Protein AF-A0A937USN3-F1 (afdb_monomer_lite)

pLDDT: mean 70.6, std 16.05, range [36.78, 91.44]

Sequence (92 aa):
MADERVTAPESPAMTSEQAGRWETVLDTLAGMLPPGAVRVLVDGAGGEDVPRLFADRLAASVSAAGRRTKRRYIHAANRKNQSIVKKAPRNG

Secondary structure (DSSP, 8-state):
------PPPPPP---HHHHHHHHHHHHHHHHTSPSSS-EEEEEEESS-HHHHHHHHHHHHHHHHTT-EEEEEEE----TTGGGTTS------

Foldseek 3Di:
DDDPPPPQPDDDDDDPVRVVVLVVVLLVVLVPDDDDADEDEQEFDEDDPVSVNSSVVSQVSNVVSVYHYDYDYDYPPDPPPVPPVPDDDDDD

Organism: NCBI:txid1836974

Radius of gyration: 19.17 Å; chains: 1; bounding box: 40×46×55 Å

Structure (mmCIF, N/CA/C/O backbone):
data_AF-A0A937USN3-F1
#
_entry.id   AF-A0A937USN3-F1
#
loop_
_atom_site.group_PDB
_atom_site.id
_atom_site.type_symbol
_atom_site.label_atom_id
_atom_site.label_alt_id
_atom_site.label_comp_id
_atom_site.label_asym_id
_atom_site.label_entity_id
_atom_site.label_seq_id
_atom_site.pdbx_PDB_ins_code
_atom_site.Cartn_x
_atom_site.Cartn_y
_atom_site.Cartn_z
_atom_site.occupancy
_atom_site.B_iso_or_equiv
_atom_site.auth_seq_id
_atom_site.auth_comp_id
_atom_site.auth_asym_id
_atom_site.auth_atom_id
_atom_site.pdbx_PDB_model_num
ATOM 1 N N . MET A 1 1 ? 19.886 -21.682 17.518 1.00 36.78 1 MET A N 1
ATOM 2 C CA . MET A 1 1 ? 18.616 -21.581 16.772 1.00 36.78 1 MET A CA 1
ATOM 3 C C . MET A 1 1 ? 18.616 -20.210 16.124 1.00 36.78 1 MET A C 1
ATOM 5 O O . MET A 1 1 ? 18.567 -19.2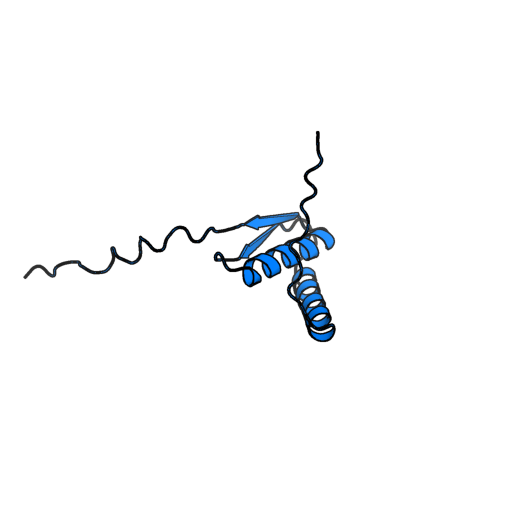29 16.851 1.00 36.78 1 MET A O 1
ATOM 9 N N . ALA A 1 2 ? 18.879 -20.141 14.818 1.00 41.47 2 ALA A N 1
ATOM 10 C CA . ALA A 1 2 ? 19.021 -18.873 14.110 1.00 41.47 2 ALA A CA 1
ATOM 11 C C . ALA A 1 2 ? 17.634 -18.354 13.716 1.00 41.47 2 ALA A C 1
ATOM 13 O O . ALA A 1 2 ? 16.851 -19.074 13.105 1.00 41.47 2 ALA A O 1
ATOM 14 N N . ASP A 1 3 ? 17.362 -17.126 14.138 1.00 42.53 3 ASP A N 1
ATOM 15 C CA . ASP A 1 3 ? 16.198 -16.316 13.810 1.00 42.53 3 ASP A CA 1
ATOM 16 C C . ASP A 1 3 ? 16.233 -16.012 12.304 1.00 42.53 3 ASP A C 1
ATOM 18 O O . ASP A 1 3 ? 17.063 -15.228 11.835 1.00 42.53 3 ASP A O 1
ATOM 22 N N . GLU A 1 4 ? 15.394 -16.702 11.529 1.00 44.41 4 GLU A N 1
ATOM 23 C CA . GLU A 1 4 ? 15.198 -16.445 10.104 1.00 44.41 4 GLU A CA 1
ATOM 24 C C . GLU A 1 4 ? 14.442 -15.120 9.968 1.00 44.41 4 GLU A C 1
ATOM 26 O O . GLU A 1 4 ? 13.227 -15.064 9.776 1.00 44.41 4 GLU A O 1
ATOM 31 N N . ARG A 1 5 ? 15.179 -14.017 10.132 1.00 46.19 5 ARG A N 1
ATOM 32 C CA . ARG A 1 5 ? 14.706 -12.691 9.753 1.00 46.19 5 ARG A CA 1
ATOM 33 C C . ARG A 1 5 ? 14.367 -12.765 8.276 1.00 46.19 5 ARG A C 1
ATOM 35 O O . ARG A 1 5 ? 15.267 -12.859 7.448 1.00 46.19 5 ARG A O 1
ATOM 42 N N . VAL A 1 6 ? 13.074 -12.719 7.971 1.00 49.34 6 VAL A N 1
ATOM 43 C CA . VAL A 1 6 ? 12.555 -12.503 6.622 1.00 49.34 6 VAL A CA 1
ATOM 44 C C . VAL A 1 6 ? 13.139 -11.178 6.137 1.00 49.34 6 VAL A C 1
ATOM 46 O O . VAL A 1 6 ? 12.623 -10.102 6.441 1.00 49.34 6 VAL A O 1
ATOM 49 N N . THR A 1 7 ? 14.282 -11.241 5.464 1.00 45.09 7 THR A N 1
ATOM 50 C CA . THR A 1 7 ? 14.910 -10.087 4.842 1.00 45.09 7 THR A CA 1
ATOM 51 C C . THR A 1 7 ? 13.992 -9.639 3.721 1.00 45.09 7 THR A C 1
ATOM 53 O O . THR A 1 7 ? 13.618 -10.421 2.844 1.00 45.09 7 THR A O 1
ATOM 56 N N . ALA A 1 8 ? 13.559 -8.380 3.796 1.00 53.50 8 ALA A N 1
ATOM 57 C CA . ALA A 1 8 ? 12.774 -7.774 2.738 1.00 53.50 8 ALA A CA 1
ATOM 58 C C . ALA A 1 8 ? 13.540 -7.930 1.411 1.00 53.50 8 ALA A C 1
ATOM 60 O O . ALA A 1 8 ? 14.751 -7.686 1.395 1.00 53.50 8 ALA A O 1
ATOM 61 N N . PRO A 1 9 ? 12.877 -8.356 0.322 1.00 54.72 9 PRO A N 1
ATOM 62 C CA . PRO A 1 9 ? 13.529 -8.506 -0.971 1.00 54.72 9 PRO A CA 1
ATOM 63 C C . PRO A 1 9 ? 14.188 -7.192 -1.391 1.00 54.72 9 PRO A C 1
ATOM 65 O O . PRO A 1 9 ? 13.644 -6.104 -1.172 1.00 54.72 9 PRO A O 1
ATOM 68 N N . GLU A 1 10 ? 15.374 -7.319 -1.980 1.00 59.31 10 GLU A N 1
ATOM 69 C CA . GLU A 1 10 ? 16.214 -6.207 -2.408 1.00 59.31 10 GLU A CA 1
ATOM 70 C C . GLU A 1 10 ? 15.407 -5.296 -3.333 1.00 59.31 10 GLU A C 1
ATOM 72 O O . GLU A 1 10 ? 14.791 -5.739 -4.305 1.00 59.31 10 GLU A O 1
ATOM 77 N N . SER A 1 11 ? 15.350 -4.011 -2.992 1.00 58.50 11 SER A N 1
ATOM 78 C CA . SER A 1 11 ? 14.669 -3.032 -3.828 1.00 58.50 11 SER A CA 1
ATOM 79 C C . SER A 1 11 ? 15.321 -3.014 -5.213 1.00 58.50 11 SER A C 1
ATOM 81 O O . SER A 1 11 ? 16.536 -2.831 -5.277 1.00 58.50 11 SER A O 1
ATOM 83 N N . PRO A 1 12 ? 14.569 -3.126 -6.323 1.00 63.69 12 PRO A N 1
ATOM 84 C CA . PRO A 1 12 ? 15.096 -2.816 -7.636 1.00 63.69 12 PRO A CA 1
ATOM 85 C C . PRO A 1 12 ? 15.615 -1.384 -7.581 1.00 63.69 12 PRO A C 1
ATOM 87 O O . PRO A 1 12 ? 15.048 -0.544 -6.874 1.00 63.69 12 PRO A O 1
ATOM 90 N N . ALA A 1 13 ? 16.703 -1.117 -8.298 1.00 75.19 13 ALA A N 1
ATOM 91 C CA . ALA A 1 13 ? 17.271 0.219 -8.367 1.00 75.19 13 ALA A CA 1
ATOM 92 C C . ALA A 1 13 ? 16.200 1.192 -8.890 1.00 75.19 13 ALA A C 1
ATOM 94 O O . ALA A 1 13 ? 15.846 1.173 -10.068 1.00 75.19 13 ALA A O 1
ATOM 95 N N . MET A 1 14 ? 15.650 2.000 -7.985 1.00 78.50 14 MET A N 1
ATOM 96 C CA . MET A 1 14 ? 14.659 3.031 -8.267 1.00 78.50 14 MET A CA 1
ATOM 97 C C . MET A 1 14 ? 15.312 4.393 -8.098 1.00 78.50 14 MET A C 1
ATOM 99 O O . MET A 1 14 ? 16.126 4.595 -7.194 1.00 78.50 14 MET A O 1
ATOM 103 N N . THR A 1 15 ? 14.926 5.348 -8.939 1.00 88.81 15 THR A N 1
ATOM 104 C CA . THR A 1 15 ? 15.229 6.754 -8.663 1.00 88.81 15 THR A CA 1
ATOM 105 C C . THR A 1 15 ? 14.454 7.214 -7.425 1.00 88.81 15 THR A C 1
ATOM 107 O O . THR A 1 15 ? 13.406 6.655 -7.093 1.00 88.81 15 THR A O 1
ATOM 110 N N . SER A 1 16 ? 14.921 8.266 -6.750 1.00 83.00 16 SER A N 1
ATOM 111 C CA . SER A 1 16 ? 14.219 8.821 -5.581 1.00 83.00 16 SER A CA 1
ATOM 112 C C . SER A 1 16 ? 12.792 9.268 -5.913 1.00 83.00 16 SER A C 1
ATOM 114 O O . SER A 1 16 ? 11.887 9.123 -5.098 1.00 83.00 16 SER A O 1
ATOM 116 N N . GLU A 1 17 ? 12.567 9.761 -7.133 1.00 90.38 17 GLU A N 1
ATOM 117 C CA . GLU A 1 17 ? 11.228 10.108 -7.609 1.00 90.38 17 GLU A CA 1
ATOM 118 C C . GLU A 1 17 ? 10.339 8.866 -7.757 1.00 90.38 17 GLU A C 1
ATOM 120 O O . GLU A 1 17 ? 9.186 8.872 -7.327 1.00 90.38 17 GLU A O 1
ATOM 125 N N . GLN A 1 18 ? 10.868 7.785 -8.336 1.00 84.75 18 GLN A N 1
ATOM 126 C CA . GLN A 1 18 ? 10.142 6.520 -8.444 1.00 84.75 18 GLN A CA 1
ATOM 127 C C . GLN A 1 18 ? 9.815 5.951 -7.062 1.00 84.75 18 GLN A C 1
ATOM 129 O O . GLN A 1 18 ? 8.687 5.509 -6.857 1.00 84.75 18 GLN A O 1
ATOM 134 N N . ALA A 1 19 ? 10.757 6.022 -6.117 1.00 85.19 19 ALA A N 1
ATOM 135 C CA . ALA A 1 19 ? 10.549 5.598 -4.737 1.00 85.19 19 ALA A CA 1
ATOM 136 C C . ALA A 1 19 ? 9.423 6.399 -4.060 1.00 85.19 19 ALA A C 1
ATOM 138 O O . ALA A 1 19 ? 8.480 5.796 -3.548 1.00 85.19 19 ALA A O 1
ATOM 139 N N . GLY A 1 20 ? 9.447 7.734 -4.157 1.00 86.19 20 GLY A N 1
ATOM 140 C CA . GLY A 1 20 ? 8.408 8.588 -3.568 1.00 86.19 20 GLY A CA 1
ATOM 141 C C . GLY A 1 20 ? 7.024 8.381 -4.196 1.00 86.19 20 GLY A C 1
ATOM 142 O O . GLY A 1 20 ? 6.010 8.332 -3.494 1.00 86.19 20 GLY A O 1
ATOM 143 N N . ARG A 1 21 ? 6.957 8.179 -5.521 1.00 90.69 21 ARG A N 1
ATOM 144 C CA . ARG A 1 21 ? 5.700 7.806 -6.197 1.00 90.69 21 ARG A CA 1
ATOM 145 C C . ARG A 1 21 ? 5.193 6.444 -5.724 1.00 90.69 21 ARG A C 1
ATOM 147 O O . ARG A 1 21 ? 3.987 6.262 -5.581 1.00 90.69 21 ARG A O 1
ATOM 154 N N . TRP A 1 22 ? 6.095 5.499 -5.470 1.00 87.69 22 TRP A N 1
ATOM 155 C CA . TRP A 1 22 ? 5.740 4.185 -4.940 1.00 87.69 22 TRP A CA 1
ATOM 156 C C . TRP A 1 22 ? 5.151 4.265 -3.537 1.00 87.69 22 TRP A C 1
ATOM 158 O O . TRP A 1 22 ? 4.073 3.720 -3.314 1.00 87.69 22 TRP A O 1
ATOM 168 N N . GLU A 1 23 ? 5.804 4.981 -2.625 1.00 87.31 23 GLU A N 1
ATOM 169 C CA . GLU A 1 23 ? 5.298 5.214 -1.266 1.00 87.31 23 GLU A CA 1
ATOM 170 C C . GLU A 1 23 ? 3.906 5.852 -1.300 1.00 87.31 23 GLU A C 1
ATOM 172 O O . GLU A 1 23 ? 2.969 5.323 -0.706 1.00 87.31 23 GLU A O 1
ATOM 177 N N . THR A 1 24 ? 3.732 6.895 -2.118 1.00 91.44 24 THR A N 1
ATOM 178 C CA . THR A 1 24 ? 2.441 7.582 -2.281 1.00 91.44 24 THR A CA 1
ATOM 179 C C . THR A 1 24 ? 1.323 6.627 -2.708 1.00 91.44 24 THR A C 1
ATOM 181 O O . THR A 1 24 ? 0.218 6.677 -2.164 1.00 91.44 24 THR A O 1
ATOM 184 N N . VAL A 1 25 ? 1.585 5.740 -3.677 1.00 91.44 25 VAL A N 1
ATOM 185 C CA . VAL A 1 25 ? 0.589 4.759 -4.138 1.00 91.44 25 VAL A CA 1
ATOM 186 C C . VAL A 1 25 ? 0.248 3.766 -3.027 1.00 91.44 25 VAL A C 1
ATOM 188 O O . VAL A 1 25 ? -0.931 3.494 -2.802 1.00 91.44 25 VAL A O 1
ATOM 191 N N . LEU A 1 26 ? 1.251 3.233 -2.328 1.00 88.00 26 LEU A N 1
ATOM 192 C CA . LEU A 1 26 ? 1.039 2.249 -1.264 1.00 88.00 26 LEU A CA 1
ATOM 193 C C . LEU A 1 26 ? 0.241 2.837 -0.096 1.00 88.00 26 LEU A C 1
ATOM 195 O O . LEU A 1 26 ? -0.709 2.202 0.368 1.00 88.00 26 LEU A O 1
ATOM 199 N N . ASP A 1 27 ? 0.573 4.056 0.324 1.00 87.12 27 ASP A N 1
ATOM 200 C CA . ASP A 1 27 ? -0.116 4.748 1.414 1.00 87.12 27 ASP A CA 1
ATOM 201 C C . ASP A 1 27 ? -1.550 5.104 1.034 1.00 87.12 27 ASP A C 1
ATOM 203 O O . ASP A 1 27 ? -2.472 4.898 1.825 1.00 87.12 27 ASP A O 1
ATOM 207 N N . THR A 1 28 ? -1.764 5.556 -0.204 1.00 90.38 28 THR A N 1
ATOM 208 C CA . THR A 1 28 ? -3.112 5.821 -0.719 1.00 90.38 28 THR A CA 1
ATOM 209 C C . THR A 1 28 ? -3.961 4.550 -0.678 1.00 90.38 28 THR A C 1
ATOM 211 O O . THR A 1 28 ? -5.070 4.563 -0.144 1.00 90.38 28 THR A O 1
ATOM 214 N N . LEU A 1 29 ? -3.436 3.427 -1.181 1.00 88.06 29 LEU A N 1
ATOM 215 C CA . LEU A 1 29 ? -4.153 2.149 -1.182 1.00 88.06 29 LEU A CA 1
ATOM 216 C C . LEU A 1 29 ? -4.436 1.639 0.236 1.00 88.06 29 LEU A C 1
ATOM 218 O O . LEU A 1 29 ? -5.532 1.143 0.497 1.00 88.06 29 LEU A O 1
ATOM 222 N N . ALA A 1 30 ? -3.482 1.778 1.159 1.00 85.06 30 ALA A N 1
ATOM 223 C CA . ALA A 1 30 ? -3.681 1.410 2.557 1.00 85.06 30 ALA A CA 1
ATOM 224 C C . ALA A 1 30 ? -4.734 2.304 3.239 1.00 85.06 30 ALA A C 1
ATOM 226 O O . ALA A 1 30 ? -5.572 1.800 3.991 1.00 85.06 30 ALA A O 1
ATOM 227 N N . GLY A 1 31 ? -4.731 3.606 2.941 1.00 85.94 31 GLY A N 1
ATOM 228 C CA . GLY A 1 31 ? -5.674 4.592 3.476 1.00 85.94 31 GLY A CA 1
ATOM 229 C C . GLY A 1 31 ? -7.108 4.434 2.963 1.00 85.94 31 GLY A C 1
ATOM 230 O O . GLY A 1 31 ? -8.050 4.785 3.668 1.00 85.94 31 GLY A O 1
ATOM 231 N N . MET A 1 32 ? -7.297 3.847 1.777 1.00 87.62 32 MET A N 1
ATOM 232 C CA . MET A 1 32 ? -8.627 3.523 1.242 1.00 87.62 32 MET A CA 1
ATOM 233 C C . MET A 1 32 ? -9.308 2.349 1.964 1.00 87.62 32 MET A C 1
ATOM 235 O O . MET A 1 32 ? -10.502 2.114 1.767 1.00 87.62 32 MET A O 1
ATOM 239 N N . LEU A 1 33 ? -8.581 1.588 2.788 1.00 84.44 33 LEU A N 1
ATOM 240 C CA . LEU A 1 33 ? -9.150 0.449 3.499 1.00 84.44 33 LEU A CA 1
ATOM 241 C C . LEU A 1 33 ? -10.007 0.912 4.685 1.00 84.44 33 LEU A C 1
ATOM 243 O O . LEU A 1 33 ? -9.524 1.681 5.524 1.00 84.44 33 LEU A O 1
ATOM 247 N N . PRO A 1 34 ? -11.237 0.383 4.836 1.00 82.06 34 PRO A N 1
ATOM 248 C CA . PRO A 1 34 ? -12.101 0.781 5.932 1.00 82.06 34 PRO A CA 1
ATOM 249 C C . PRO A 1 34 ? -11.430 0.547 7.297 1.00 82.06 34 PRO A C 1
ATOM 251 O O . PRO A 1 34 ? -10.638 -0.395 7.462 1.00 82.06 34 PRO A O 1
ATOM 254 N N . PRO A 1 35 ? -11.721 1.403 8.292 1.00 75.44 35 PRO A N 1
ATOM 255 C CA . PRO A 1 35 ? -11.232 1.211 9.647 1.00 75.44 35 PRO A CA 1
ATOM 256 C C . PRO A 1 35 ? -11.806 -0.074 10.259 1.00 75.44 35 PRO A C 1
ATOM 258 O O . PRO A 1 35 ? -12.924 -0.486 9.956 1.00 75.44 35 PRO A O 1
ATOM 261 N N . GLY A 1 36 ? -11.036 -0.704 11.148 1.00 71.00 36 GLY A N 1
ATOM 262 C CA . GLY A 1 36 ? -11.452 -1.901 11.883 1.00 71.00 36 GLY A CA 1
ATOM 263 C C . GLY A 1 36 ? -10.821 -3.205 11.387 1.00 71.00 36 GLY A C 1
ATOM 264 O O . GLY A 1 36 ? -9.780 -3.216 10.730 1.00 71.00 36 GLY A O 1
ATOM 265 N N . ALA A 1 37 ? -11.433 -4.333 11.760 1.00 65.19 37 ALA A N 1
ATOM 266 C CA . ALA A 1 37 ? -10.879 -5.680 11.589 1.00 65.19 37 ALA A CA 1
ATOM 267 C C . ALA A 1 37 ? -11.028 -6.230 10.156 1.00 65.19 37 ALA A C 1
ATOM 269 O O . ALA A 1 37 ? -11.507 -7.346 9.945 1.00 65.19 37 ALA A O 1
ATOM 270 N N . VAL A 1 38 ? -10.606 -5.455 9.161 1.00 76.75 38 VAL A N 1
ATOM 271 C CA . VAL A 1 38 ? -10.568 -5.895 7.765 1.00 76.75 38 VAL A CA 1
ATOM 272 C C . VAL A 1 38 ? -9.376 -6.833 7.577 1.00 76.75 38 VAL A C 1
ATOM 274 O O . VAL A 1 38 ? -8.252 -6.526 7.984 1.00 76.75 38 VAL A O 1
ATOM 277 N N . ARG A 1 39 ? -9.624 -7.999 6.972 1.00 80.31 39 ARG A N 1
ATOM 278 C CA . ARG A 1 39 ? -8.564 -8.904 6.514 1.00 80.31 39 ARG A CA 1
ATOM 279 C C . ARG A 1 39 ? -8.276 -8.616 5.050 1.00 80.31 39 ARG A C 1
ATOM 281 O O . ARG A 1 39 ? -9.193 -8.671 4.236 1.00 80.31 39 ARG A O 1
ATOM 288 N N . VAL A 1 40 ? -7.016 -8.350 4.724 1.00 81.12 40 VAL A N 1
ATOM 289 C CA . VAL A 1 40 ? -6.600 -8.019 3.356 1.00 81.12 40 VAL A CA 1
ATOM 290 C C . VAL A 1 40 ? -5.815 -9.180 2.766 1.00 81.12 40 VAL A C 1
ATOM 292 O O . VAL A 1 40 ? -4.842 -9.655 3.357 1.00 81.12 40 VAL A O 1
ATOM 295 N N . LEU A 1 41 ? -6.259 -9.646 1.600 1.00 81.12 41 LEU A N 1
ATOM 296 C CA . LEU A 1 41 ? -5.528 -10.596 0.774 1.00 81.12 41 LEU A CA 1
ATOM 297 C C . LEU A 1 41 ? -4.790 -9.814 -0.309 1.00 81.12 41 LEU A C 1
ATOM 299 O O . LEU A 1 41 ? -5.431 -9.186 -1.147 1.00 81.12 41 LEU A O 1
ATOM 303 N N . VAL A 1 42 ? -3.461 -9.888 -0.305 1.00 79.00 42 VAL A N 1
ATOM 304 C CA . VAL A 1 42 ? -2.647 -9.333 -1.391 1.00 79.00 42 VAL A CA 1
ATOM 305 C C . VAL A 1 42 ? -2.171 -10.478 -2.274 1.00 79.00 42 VAL A C 1
ATOM 307 O O . VAL A 1 42 ? -1.338 -11.303 -1.865 1.00 79.00 42 VAL A O 1
ATOM 310 N N . ASP A 1 43 ? -2.736 -10.533 -3.477 1.00 77.38 43 ASP A N 1
ATOM 311 C CA . ASP A 1 43 ? -2.372 -11.491 -4.511 1.00 77.38 43 ASP A CA 1
ATOM 312 C C . ASP A 1 43 ? -1.441 -10.838 -5.538 1.00 77.38 43 ASP A C 1
ATOM 314 O O . ASP A 1 43 ? -1.657 -9.708 -5.970 1.00 77.38 43 ASP A O 1
ATOM 318 N N . GLY A 1 44 ? -0.394 -11.566 -5.904 1.00 71.81 44 GLY A N 1
ATOM 319 C CA . GLY A 1 44 ? 0.566 -11.177 -6.926 1.00 71.81 44 GLY A CA 1
ATOM 320 C C . GLY A 1 44 ? 0.796 -12.401 -7.794 1.00 71.81 44 GLY A C 1
ATOM 321 O O . GLY A 1 44 ? 1.386 -13.380 -7.330 1.00 71.81 44 GLY A O 1
ATOM 322 N N . ALA A 1 45 ? 0.268 -12.378 -9.014 1.00 63.53 45 ALA A N 1
ATOM 323 C CA . ALA A 1 45 ? 0.377 -13.497 -9.935 1.00 63.53 45 ALA A CA 1
ATOM 324 C C . ALA A 1 4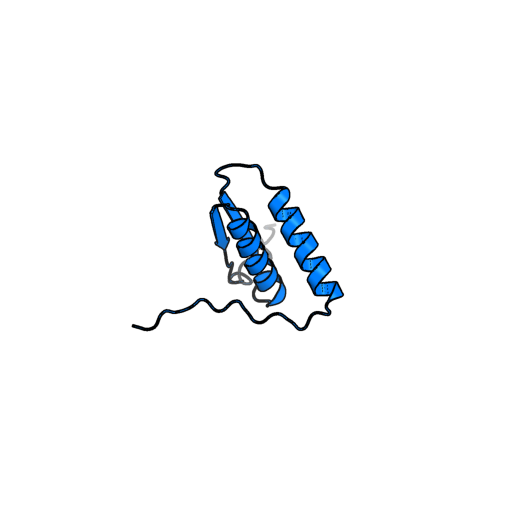5 ? 1.769 -13.539 -10.590 1.00 63.53 45 ALA A C 1
ATOM 326 O O . ALA A 1 45 ? 2.217 -12.541 -11.146 1.00 63.53 45 ALA A O 1
ATOM 327 N N . GLY A 1 46 ? 2.386 -14.726 -10.611 1.00 59.75 46 GLY A N 1
ATOM 328 C CA . GLY A 1 46 ? 3.462 -15.073 -11.550 1.00 59.75 46 GLY A CA 1
ATOM 329 C C . GLY A 1 46 ? 4.896 -14.873 -11.050 1.00 59.75 46 GLY A C 1
ATOM 330 O O . GLY A 1 46 ? 5.176 -13.987 -10.257 1.00 59.75 46 GLY A O 1
ATOM 331 N N . GLY A 1 47 ? 5.804 -15.740 -11.522 1.00 56.72 47 GLY A N 1
ATOM 332 C CA . GLY A 1 47 ? 7.221 -15.835 -11.135 1.00 56.72 47 GLY A CA 1
ATOM 333 C C . GLY A 1 47 ? 8.135 -14.728 -11.667 1.00 56.72 47 GLY A C 1
A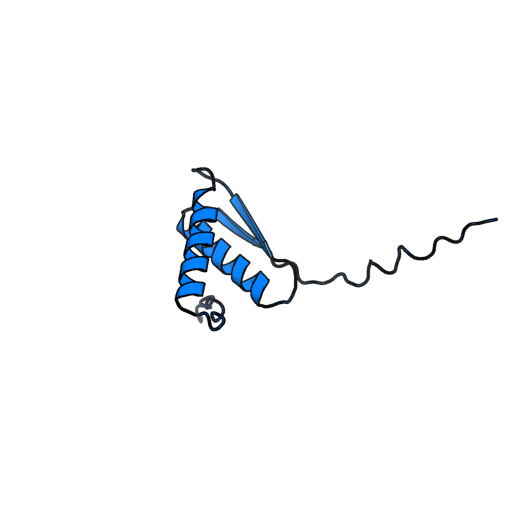TOM 334 O O . GLY A 1 47 ? 9.277 -15.016 -12.002 1.00 56.72 47 GLY A O 1
ATOM 335 N N . GLU A 1 48 ? 7.624 -13.503 -11.766 1.00 65.56 48 GLU A N 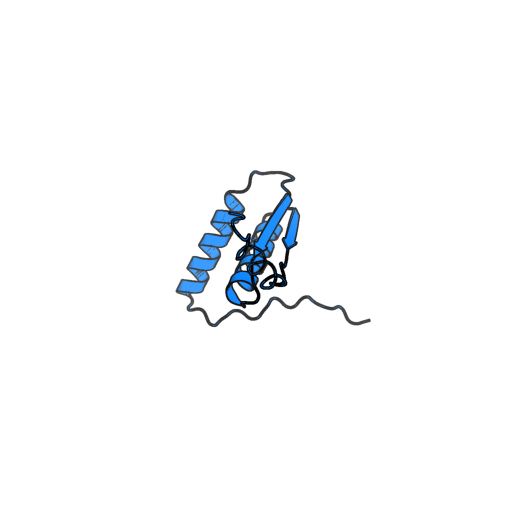1
ATOM 336 C CA . GLU A 1 48 ? 8.409 -12.305 -12.060 1.00 65.56 48 GLU A CA 1
ATOM 337 C C . GLU A 1 48 ? 8.639 -11.512 -10.763 1.00 65.56 48 GLU A C 1
ATOM 339 O O . GLU A 1 48 ? 7.760 -11.438 -9.896 1.00 65.56 48 GLU A O 1
ATOM 344 N N . ASP A 1 49 ? 9.822 -10.915 -10.617 1.00 69.12 49 ASP A N 1
ATOM 345 C CA . ASP A 1 49 ? 10.254 -10.303 -9.353 1.00 69.12 49 ASP A CA 1
ATOM 346 C C . ASP A 1 49 ? 9.461 -9.037 -8.994 1.00 69.12 49 ASP A C 1
ATOM 348 O O . ASP A 1 49 ? 9.193 -8.771 -7.821 1.00 69.12 49 ASP A O 1
ATOM 352 N N . VAL A 1 50 ? 9.013 -8.275 -9.998 1.00 71.94 50 VAL A N 1
ATOM 353 C CA . VAL A 1 50 ? 8.347 -6.978 -9.791 1.00 71.94 50 VAL A CA 1
ATOM 354 C C . VAL A 1 50 ? 6.924 -7.118 -9.221 1.00 71.94 50 VAL A C 1
ATOM 356 O O . VAL A 1 50 ? 6.646 -6.483 -8.198 1.00 71.94 50 VAL A O 1
ATOM 359 N N . PRO A 1 51 ? 6.016 -7.951 -9.779 1.00 73.31 51 PRO A N 1
ATOM 360 C CA . PRO A 1 51 ? 4.694 -8.177 -9.183 1.00 73.31 51 PRO A CA 1
ATOM 361 C C . PRO A 1 51 ? 4.766 -8.752 -7.767 1.00 73.31 51 PRO A C 1
ATOM 363 O O . PRO A 1 51 ? 3.959 -8.399 -6.902 1.00 73.31 51 PRO A O 1
ATOM 366 N N . ARG A 1 52 ? 5.751 -9.622 -7.510 1.00 77.50 52 ARG A N 1
ATOM 367 C CA . ARG A 1 52 ? 5.988 -10.189 -6.183 1.00 77.50 52 ARG A CA 1
ATOM 368 C C . ARG A 1 52 ? 6.401 -9.107 -5.189 1.00 77.50 52 ARG A C 1
ATOM 370 O O . ARG A 1 52 ? 5.770 -9.001 -4.141 1.00 77.50 52 ARG A O 1
ATOM 377 N N . LEU A 1 53 ? 7.385 -8.285 -5.546 1.00 79.69 53 LEU A N 1
ATOM 378 C CA . LEU A 1 53 ? 7.864 -7.191 -4.709 1.00 79.69 53 LEU A CA 1
ATOM 379 C C . LEU A 1 53 ? 6.766 -6.173 -4.392 1.00 79.69 53 LEU A C 1
ATOM 381 O O . LEU A 1 53 ? 6.637 -5.751 -3.244 1.00 79.69 53 LEU A O 1
ATOM 385 N N . PHE A 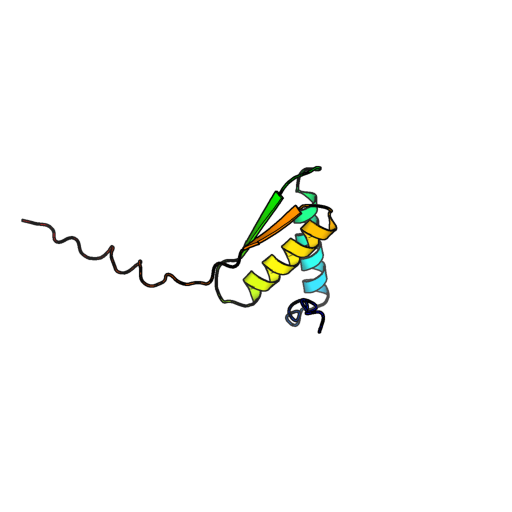1 54 ? 5.974 -5.779 -5.392 1.00 81.50 54 PHE A N 1
ATOM 386 C CA . PHE A 1 54 ? 4.873 -4.841 -5.178 1.00 81.50 54 PHE A CA 1
ATOM 387 C C . PHE A 1 54 ? 3.876 -5.393 -4.155 1.00 81.50 54 PHE A C 1
ATOM 389 O O . PHE A 1 54 ? 3.496 -4.705 -3.208 1.00 81.50 54 PHE A O 1
ATOM 396 N N . ALA A 1 55 ? 3.499 -6.662 -4.307 1.00 82.88 55 ALA A N 1
ATOM 397 C CA . ALA A 1 55 ? 2.582 -7.321 -3.393 1.00 82.88 55 ALA A CA 1
ATOM 398 C C . ALA A 1 55 ? 3.165 -7.490 -1.975 1.00 82.88 55 ALA A C 1
ATOM 400 O O . ALA A 1 55 ? 2.423 -7.387 -0.997 1.00 82.88 55 ALA A O 1
ATOM 401 N N . ASP A 1 56 ? 4.478 -7.697 -1.845 1.00 83.88 56 ASP A N 1
ATOM 402 C CA . ASP A 1 56 ? 5.156 -7.772 -0.546 1.00 83.88 56 ASP A CA 1
ATOM 403 C C . ASP A 1 56 ? 5.171 -6.403 0.152 1.00 83.88 56 ASP A C 1
ATOM 405 O O . ASP A 1 56 ? 4.822 -6.304 1.332 1.00 83.88 56 ASP A O 1
ATOM 409 N N . ARG A 1 57 ? 5.479 -5.323 -0.579 1.00 85.50 57 ARG A N 1
ATOM 410 C CA . ARG A 1 57 ? 5.461 -3.961 -0.020 1.00 85.50 57 ARG A CA 1
ATOM 411 C C . ARG A 1 57 ? 4.065 -3.486 0.336 1.00 85.50 57 ARG A C 1
ATOM 413 O O . ARG A 1 57 ? 3.877 -2.934 1.415 1.00 85.50 57 ARG A O 1
ATOM 420 N N . LEU A 1 58 ? 3.077 -3.758 -0.511 1.00 85.25 58 LEU A N 1
ATOM 421 C CA . LEU A 1 58 ? 1.687 -3.450 -0.190 1.00 85.25 58 LEU A CA 1
ATOM 422 C C . LEU A 1 58 ? 1.232 -4.203 1.060 1.00 85.25 58 LEU A C 1
ATOM 424 O O . LEU A 1 58 ? 0.599 -3.614 1.934 1.00 85.25 58 LEU A O 1
ATOM 428 N N . ALA A 1 59 ? 1.600 -5.479 1.196 1.00 85.38 59 ALA A N 1
ATOM 429 C CA . ALA A 1 59 ? 1.282 -6.232 2.401 1.00 85.38 59 ALA A CA 1
ATOM 430 C C . ALA A 1 59 ? 1.935 -5.629 3.661 1.00 85.38 59 ALA A C 1
ATOM 432 O O . ALA A 1 59 ? 1.304 -5.606 4.724 1.00 85.38 59 ALA A O 1
ATOM 433 N N . ALA A 1 60 ? 3.161 -5.108 3.545 1.00 86.62 60 ALA A N 1
ATOM 434 C CA . ALA A 1 60 ? 3.843 -4.406 4.629 1.00 86.62 60 ALA A CA 1
ATOM 435 C C . ALA A 1 60 ? 3.140 -3.087 5.000 1.00 86.62 60 ALA A C 1
ATOM 437 O O . ALA A 1 60 ? 2.796 -2.911 6.169 1.00 86.62 60 ALA A O 1
ATOM 438 N N . SER A 1 61 ? 2.837 -2.215 4.030 1.00 86.25 61 SER A N 1
ATOM 439 C CA . SER A 1 61 ? 2.147 -0.934 4.275 1.00 86.25 61 SER A CA 1
ATOM 440 C C . SER A 1 61 ? 0.767 -1.130 4.907 1.00 86.25 61 SER A C 1
ATOM 442 O O . SER A 1 61 ? 0.423 -0.477 5.890 1.00 86.25 61 SER A O 1
ATOM 444 N N . VAL A 1 62 ? -0.010 -2.100 4.415 1.00 85.50 62 VAL A N 1
ATOM 445 C CA . VAL A 1 62 ? -1.330 -2.436 4.975 1.00 85.50 62 VAL A CA 1
ATOM 446 C C . VAL A 1 62 ? -1.215 -2.947 6.419 1.00 85.50 62 VAL A C 1
ATOM 448 O O . VAL A 1 62 ? -2.038 -2.606 7.272 1.00 85.50 62 VAL A O 1
ATOM 451 N N . SER A 1 63 ? -0.174 -3.725 6.723 1.00 83.38 63 SER A N 1
ATOM 452 C CA . SER A 1 63 ? 0.081 -4.205 8.088 1.00 83.38 63 SER A CA 1
ATOM 453 C C . SER A 1 63 ? 0.531 -3.079 9.022 1.00 83.38 63 SER A C 1
ATOM 455 O O . SER A 1 63 ? 0.058 -3.015 10.156 1.00 83.38 63 SER A O 1
ATOM 457 N N . ALA A 1 64 ? 1.374 -2.158 8.542 1.00 83.62 64 ALA A N 1
ATOM 458 C CA . ALA A 1 64 ? 1.791 -0.965 9.282 1.00 83.62 64 ALA A CA 1
ATOM 459 C C . ALA A 1 64 ? 0.605 -0.035 9.599 1.00 83.62 64 ALA A C 1
ATOM 461 O O . ALA A 1 64 ? 0.546 0.543 10.681 1.00 83.62 64 ALA A O 1
ATOM 462 N N . ALA A 1 65 ? -0.404 0.013 8.723 1.00 82.56 65 ALA A N 1
ATOM 463 C CA . ALA A 1 65 ? -1.681 0.688 8.970 1.00 82.56 65 ALA A CA 1
ATOM 464 C C . ALA A 1 65 ? -2.602 -0.049 9.978 1.00 82.56 65 ALA A C 1
ATOM 466 O O . ALA A 1 65 ? -3.758 0.337 10.183 1.00 82.56 65 ALA A O 1
ATOM 467 N N . GLY A 1 66 ? -2.123 -1.132 10.605 1.00 83.06 66 GLY A N 1
ATOM 468 C CA . GLY A 1 66 ? -2.829 -1.881 11.646 1.00 83.06 66 GLY A CA 1
ATOM 469 C C . GLY A 1 66 ? -3.854 -2.886 11.118 1.00 83.06 66 GLY A C 1
ATOM 470 O O . GLY A 1 66 ? -4.798 -3.232 11.833 1.00 83.06 66 GLY A O 1
ATOM 471 N N . ARG A 1 67 ? -3.731 -3.338 9.864 1.00 81.94 67 ARG A N 1
ATOM 472 C CA . ARG A 1 67 ? -4.652 -4.320 9.266 1.00 81.94 67 ARG A CA 1
ATOM 473 C C . ARG A 1 67 ? -4.063 -5.729 9.296 1.00 81.94 67 ARG A C 1
ATOM 475 O O . ARG A 1 67 ? -2.857 -5.934 9.186 1.00 81.94 67 ARG A O 1
ATOM 482 N N . ARG A 1 68 ? -4.937 -6.732 9.444 1.00 82.56 68 ARG A N 1
ATOM 483 C CA . ARG A 1 68 ? -4.526 -8.144 9.405 1.00 82.56 68 ARG A CA 1
ATOM 484 C C . ARG A 1 68 ? -4.341 -8.567 7.952 1.00 82.56 68 ARG A C 1
ATOM 486 O O . ARG A 1 68 ? -5.321 -8.721 7.223 1.00 82.56 68 ARG A O 1
ATOM 493 N N . THR A 1 69 ? -3.100 -8.801 7.553 1.00 81.62 69 THR A N 1
ATOM 494 C CA . THR A 1 69 ? -2.751 -9.055 6.152 1.00 81.62 69 THR A CA 1
ATOM 495 C C . THR A 1 69 ? -2.334 -10.502 5.932 1.00 81.62 69 THR A C 1
ATOM 497 O O . THR A 1 69 ? -1.601 -11.075 6.737 1.00 81.62 69 THR A O 1
ATOM 500 N N . LYS A 1 70 ? -2.781 -11.104 4.823 1.00 85.31 70 LYS A N 1
ATOM 501 C CA . LYS A 1 70 ? -2.297 -12.407 4.349 1.00 85.31 70 LYS A CA 1
ATOM 502 C C . LYS A 1 70 ? -1.762 -12.266 2.927 1.00 85.31 70 LYS A C 1
ATOM 504 O O . LYS A 1 70 ? -2.483 -11.861 2.018 1.00 85.31 70 LYS A O 1
ATOM 509 N N . ARG A 1 71 ? -0.500 -12.644 2.731 1.00 81.81 71 ARG A N 1
ATOM 510 C CA . ARG A 1 71 ? 0.157 -12.687 1.422 1.00 81.81 71 ARG A CA 1
ATOM 511 C C . ARG A 1 71 ? -0.099 -14.040 0.751 1.00 81.81 71 ARG A C 1
ATOM 513 O O . ARG A 1 71 ? 0.027 -15.078 1.404 1.00 81.81 71 ARG A O 1
ATOM 520 N N . ARG A 1 72 ? -0.458 -14.049 -0.538 1.00 77.62 72 ARG A N 1
ATOM 521 C CA . ARG A 1 72 ? -0.608 -15.283 -1.331 1.00 77.62 72 ARG A CA 1
ATOM 522 C C . ARG A 1 72 ? 0.345 -15.293 -2.519 1.00 77.62 72 ARG A C 1
ATOM 524 O O . ARG A 1 72 ? 0.225 -14.474 -3.419 1.00 77.62 72 ARG A O 1
ATOM 531 N N . TYR A 1 73 ? 1.235 -16.276 -2.555 1.00 66.38 73 TYR A N 1
ATOM 532 C CA . TYR A 1 73 ? 2.061 -16.548 -3.726 1.00 66.38 73 TYR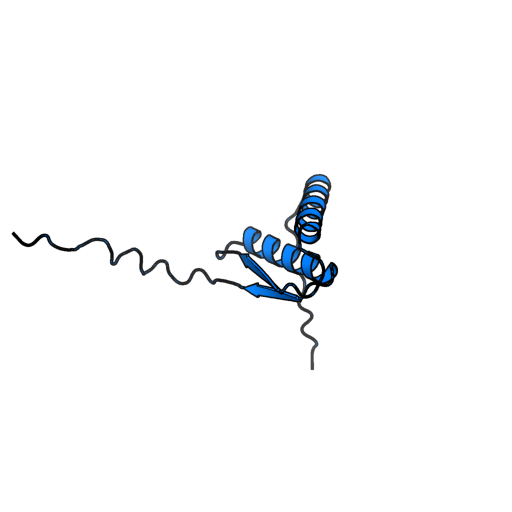 A CA 1
ATOM 533 C C . TYR A 1 73 ? 1.368 -17.610 -4.574 1.00 66.38 73 TYR A C 1
ATOM 535 O O . TYR A 1 73 ? 1.268 -18.768 -4.164 1.00 66.38 73 TYR A O 1
ATOM 543 N N . ILE A 1 74 ? 0.864 -17.232 -5.747 1.00 61.69 74 ILE A N 1
ATOM 544 C CA . ILE A 1 74 ? 0.497 -18.222 -6.761 1.00 61.69 74 ILE A CA 1
ATOM 545 C C . ILE A 1 74 ? 1.762 -18.513 -7.558 1.00 61.69 74 ILE A C 1
ATOM 547 O O . ILE A 1 74 ? 2.166 -17.738 -8.425 1.00 61.69 74 ILE A O 1
ATOM 551 N N . HIS A 1 75 ? 2.412 -19.635 -7.252 1.00 54.53 75 HIS A N 1
ATOM 552 C CA . HIS A 1 75 ? 3.400 -20.180 -8.170 1.00 54.53 75 HIS A CA 1
ATOM 553 C C . HIS A 1 75 ? 2.667 -20.442 -9.490 1.00 54.53 75 HIS A C 1
ATOM 555 O O . HIS A 1 75 ? 1.579 -21.019 -9.473 1.00 54.53 75 HIS A O 1
ATOM 561 N N . ALA A 1 76 ? 3.214 -19.984 -10.618 1.00 55.62 76 ALA A N 1
ATOM 562 C CA . ALA A 1 76 ? 2.629 -20.159 -11.947 1.00 55.62 76 ALA A CA 1
ATOM 563 C C . ALA A 1 76 ? 2.681 -21.632 -12.403 1.00 55.62 76 ALA A C 1
ATOM 565 O O . ALA A 1 76 ? 3.175 -21.967 -13.473 1.00 55.62 76 ALA A O 1
ATOM 566 N N . ALA A 1 77 ? 2.177 -22.548 -11.588 1.00 49.00 77 ALA A N 1
ATOM 567 C CA . ALA A 1 77 ? 2.047 -23.952 -11.891 1.00 49.00 77 ALA A CA 1
ATOM 568 C C . ALA A 1 77 ? 0.660 -24.208 -12.490 1.00 49.00 77 ALA A C 1
ATOM 570 O O . ALA A 1 77 ? -0.138 -24.899 -11.871 1.00 49.00 77 ALA A O 1
ATOM 571 N N . ASN A 1 78 ? 0.347 -23.653 -13.674 1.00 45.06 78 ASN A N 1
ATOM 572 C CA . ASN A 1 78 ? -0.621 -24.311 -14.569 1.00 45.06 78 ASN A CA 1
ATOM 573 C C . ASN A 1 78 ? -0.660 -23.813 -16.031 1.00 45.06 78 ASN A C 1
ATOM 575 O O . ASN A 1 78 ? -1.717 -23.477 -16.561 1.00 45.06 78 ASN A O 1
ATOM 579 N N . ARG A 1 79 ? 0.470 -23.826 -16.754 1.00 51.62 79 ARG A N 1
ATOM 580 C CA . ARG A 1 79 ? 0.441 -23.672 -18.229 1.00 51.62 79 ARG A CA 1
ATOM 581 C C . ARG A 1 79 ? -0.032 -24.936 -18.973 1.00 51.62 79 ARG A C 1
ATOM 583 O O . ARG A 1 79 ? -0.198 -24.887 -20.185 1.00 51.62 79 ARG A O 1
ATOM 590 N N . LYS A 1 80 ? -0.254 -26.064 -18.279 1.00 48.59 80 LYS A N 1
ATOM 591 C CA . LYS A 1 80 ? -0.576 -27.365 -18.901 1.00 48.59 80 LYS A CA 1
ATOM 592 C C . LYS A 1 80 ? -2.072 -27.602 -19.165 1.00 48.59 80 LYS A C 1
ATOM 594 O O . LYS A 1 80 ? -2.396 -28.477 -19.958 1.00 48.59 80 LYS A O 1
ATOM 599 N N . ASN A 1 81 ? -2.976 -26.791 -18.608 1.00 42.81 81 ASN A N 1
ATOM 600 C CA . ASN A 1 81 ? -4.425 -26.962 -18.813 1.00 42.81 81 ASN A CA 1
ATOM 601 C C . ASN A 1 81 ? -5.024 -26.152 -19.982 1.00 42.81 81 ASN A C 1
ATOM 603 O O . ASN A 1 81 ? -6.186 -26.363 -20.319 1.00 42.81 81 ASN A O 1
ATOM 607 N N . GLN A 1 82 ? -4.264 -25.280 -20.662 1.00 46.06 82 GLN A N 1
ATOM 608 C CA . GLN A 1 82 ? -4.767 -24.575 -21.860 1.00 46.06 82 GLN A CA 1
ATOM 609 C C . GLN A 1 82 ? -4.802 -25.453 -23.126 1.00 46.06 82 GLN A C 1
ATOM 611 O O . GLN A 1 82 ? -5.418 -25.078 -24.123 1.00 46.06 82 GLN A O 1
ATOM 616 N N . SER A 1 83 ? -4.188 -26.637 -23.100 1.00 45.34 83 SER A N 1
ATOM 617 C CA . SER A 1 83 ? -4.125 -27.533 -24.262 1.00 45.34 83 SER A CA 1
ATOM 618 C C . SER A 1 83 ? -5.337 -28.464 -24.396 1.00 45.34 83 SER A C 1
ATOM 620 O O . SER A 1 83 ? -5.523 -29.046 -25.459 1.00 45.34 83 SER A O 1
ATOM 622 N N . ILE A 1 84 ? -6.183 -28.592 -23.365 1.00 49.31 84 ILE A N 1
ATOM 623 C CA . ILE A 1 84 ? -7.294 -29.568 -23.354 1.00 49.31 84 ILE A CA 1
ATOM 624 C C . ILE A 1 84 ? -8.565 -29.015 -24.034 1.00 49.31 84 ILE A C 1
ATOM 626 O O . ILE A 1 84 ? -9.442 -29.776 -24.424 1.00 49.31 84 ILE A O 1
ATOM 630 N N . VAL A 1 85 ? -8.651 -27.704 -24.295 1.00 50.84 85 VAL A N 1
ATOM 631 C CA . VAL A 1 85 ? -9.836 -27.094 -24.942 1.00 50.84 85 VAL A CA 1
ATOM 632 C C . VAL A 1 85 ? -9.768 -27.137 -26.484 1.00 50.84 85 VAL A C 1
ATOM 634 O O . VAL A 1 85 ? -10.731 -26.794 -27.163 1.00 50.84 85 VAL A O 1
ATOM 637 N N . LYS A 1 86 ? -8.667 -27.612 -27.088 1.00 55.53 86 LYS A N 1
ATOM 638 C CA . LYS A 1 86 ? -8.515 -27.703 -28.555 1.00 55.53 86 LYS A CA 1
ATOM 639 C C . LYS A 1 86 ? -8.553 -29.145 -29.071 1.00 55.53 86 LYS A C 1
ATOM 641 O O . LYS A 1 86 ? -7.542 -29.626 -29.568 1.00 55.53 86 LYS A O 1
ATOM 646 N N . LYS A 1 87 ? -9.707 -29.813 -28.975 1.00 52.84 87 LYS A N 1
ATOM 647 C CA . LYS A 1 87 ? -10.226 -30.809 -29.948 1.00 52.84 87 LYS A CA 1
ATOM 648 C C . LYS A 1 87 ? -11.423 -31.547 -29.340 1.00 52.84 87 LYS A C 1
ATOM 650 O O . LYS A 1 87 ? -11.281 -32.625 -28.779 1.00 52.84 87 LYS A O 1
ATOM 655 N N . ALA A 1 88 ? -12.614 -30.986 -29.509 1.00 48.34 88 ALA A N 1
ATOM 656 C CA . ALA A 1 88 ? -13.799 -31.822 -29.653 1.00 48.34 88 ALA A CA 1
ATOM 657 C C . ALA A 1 88 ? -13.930 -32.142 -31.154 1.00 48.34 88 ALA A C 1
ATOM 659 O O . ALA A 1 88 ? -14.003 -31.197 -31.949 1.00 48.34 88 ALA A O 1
ATOM 660 N N . PRO A 1 89 ? -13.896 -33.413 -31.591 1.00 53.69 89 PRO A N 1
ATOM 661 C CA . PRO A 1 89 ? -14.295 -33.743 -32.949 1.00 53.69 89 PRO A CA 1
ATOM 662 C C . PRO A 1 89 ? -15.799 -33.478 -33.088 1.00 53.69 89 PRO A C 1
ATOM 664 O O . PRO A 1 89 ? -16.603 -33.917 -32.267 1.00 53.69 89 PRO A O 1
ATOM 667 N N . ARG A 1 90 ? -16.176 -32.719 -34.120 1.00 52.66 90 ARG A N 1
ATOM 668 C CA . ARG A 1 90 ? -17.560 -32.674 -34.593 1.00 52.66 90 ARG A CA 1
ATOM 669 C C . ARG A 1 90 ? -17.862 -34.052 -35.177 1.00 52.66 90 ARG A C 1
ATOM 671 O O . ARG A 1 90 ? -17.293 -34.392 -36.209 1.00 52.66 90 ARG A O 1
ATOM 678 N N . ASN A 1 91 ? -18.705 -34.829 -34.506 1.00 51.53 91 ASN A N 1
ATOM 679 C CA . ASN A 1 91 ? -19.308 -36.008 -35.117 1.00 51.53 91 ASN A CA 1
ATOM 680 C C . ASN A 1 91 ? -20.277 -35.523 -36.201 1.00 51.53 91 ASN A C 1
ATOM 682 O O . ASN A 1 91 ? -21.221 -34.791 -35.896 1.00 51.53 91 ASN A O 1
ATOM 686 N N . GLY A 1 92 ? -19.976 -35.881 -37.447 1.00 56.94 92 GLY A N 1
ATOM 687 C CA . GLY A 1 92 ? -20.934 -35.974 -38.544 1.00 56.94 92 GLY A CA 1
ATOM 688 C C . GLY A 1 92 ? -21.257 -37.437 -38.798 1.00 56.94 92 GLY A C 1
ATOM 689 O O . GLY A 1 92 ? -20.429 -38.284 -38.387 1.00 56.94 92 GLY A O 1
#